Protein AF-A0A7S2GYN7-F1 (afdb_monomer_lite)

Sequence (109 aa):
MAAASSIDEFVESHSDAELLPSGKVRCTVTGHEVLPQIELLKAHWDGKKYRTRKAQSKYDFSAHEPWLVPHKKDPNLLFCVLTKQPVSRQPRAVEGHINGKRFKRLLQE

Foldseek 3Di:
DPQPPVQVVVCVVDVQWDQDPVQWIAGNLQRDTHHSDPVRVCCVCVDPSNVQSVQLVPDDQVVPPPQWAQDPPDNQWTAGPQQRDIFGSGPVRVVCVCPDPSNVVSVVD

Organism: NCBI:txid156173

pLDDT: mean 81.37, std 8.74, range [38.75, 89.38]

Radius of gyration: 18.94 Å; chains: 1; bounding box: 40×23×59 Å

InterPro domains:
  IPR008833 Surfeit locus protein 2 [PF05477] (6-108)

Structure (mmCIF, N/CA/C/O backbone):
data_AF-A0A7S2GYN7-F1
#
_entry.id   AF-A0A7S2GYN7-F1
#
loop_
_atom_site.group_PDB
_atom_site.id
_atom_site.type_symbol
_atom_site.label_atom_id
_atom_site.label_alt_id
_atom_site.label_comp_id
_atom_site.label_asym_id
_atom_site.label_entity_id
_atom_site.label_seq_id
_atom_site.pdbx_PDB_ins_code
_atom_site.Cartn_x
_atom_site.Cartn_y
_atom_site.Cartn_z
_atom_site.occupancy
_atom_site.B_iso_or_equiv
_atom_site.auth_seq_id
_atom_site.auth_comp_id
_atom_site.auth_asym_id
_atom_site.auth_atom_id
_atom_site.pdbx_PDB_model_num
ATOM 1 N N . MET A 1 1 ? -21.971 2.993 31.009 1.00 38.75 1 MET A N 1
ATOM 2 C CA . MET A 1 1 ? -22.104 1.770 30.189 1.00 38.75 1 MET A CA 1
ATOM 3 C C . MET A 1 1 ? -22.575 2.195 28.794 1.00 38.75 1 MET A C 1
ATOM 5 O O . MET A 1 1 ? -23.763 2.140 28.539 1.00 38.75 1 MET A O 1
ATOM 9 N N . ALA A 1 2 ? -21.699 2.778 27.956 1.00 39.59 2 ALA A N 1
ATOM 10 C CA . ALA A 1 2 ? -22.108 3.391 26.672 1.00 39.59 2 ALA A CA 1
ATOM 11 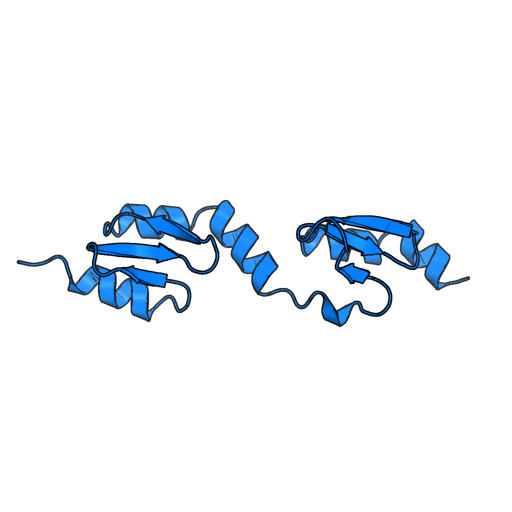C C . ALA A 1 2 ? -20.920 3.701 25.723 1.00 39.59 2 ALA A C 1
ATOM 13 O O . ALA A 1 2 ? -20.791 4.823 25.250 1.00 39.59 2 ALA A O 1
ATOM 14 N N . ALA A 1 3 ? -20.007 2.751 25.489 1.00 49.72 3 ALA A N 1
ATOM 15 C CA . ALA A 1 3 ? -18.882 2.965 24.556 1.00 49.72 3 ALA A CA 1
ATOM 16 C C . ALA A 1 3 ? -18.716 1.868 23.487 1.00 49.72 3 ALA A C 1
ATOM 18 O O . ALA A 1 3 ? -17.936 2.052 22.559 1.00 49.72 3 ALA A O 1
ATOM 19 N N . ALA A 1 4 ? -19.442 0.749 23.594 1.00 52.69 4 ALA A N 1
ATOM 20 C CA . ALA A 1 4 ? -19.259 -0.400 22.704 1.00 52.69 4 ALA A CA 1
ATOM 21 C C . ALA A 1 4 ? -19.849 -0.180 21.298 1.00 52.69 4 ALA A C 1
ATOM 23 O O . ALA A 1 4 ? -19.196 -0.496 20.311 1.00 52.69 4 ALA A O 1
ATOM 24 N N . SER A 1 5 ? -21.032 0.437 21.196 1.00 61.91 5 SER A N 1
ATOM 25 C CA . SER A 1 5 ? -21.782 0.548 19.933 1.00 61.91 5 SER A CA 1
ATOM 26 C C . SER A 1 5 ? -21.002 1.245 18.816 1.00 61.91 5 SER A C 1
ATOM 28 O O . SER A 1 5 ? -20.984 0.791 17.685 1.00 61.91 5 SER A O 1
ATOM 30 N N . SER A 1 6 ? -20.278 2.305 19.155 1.00 74.88 6 SER A N 1
ATOM 31 C CA . SER A 1 6 ? -19.486 3.099 18.216 1.00 74.88 6 SER A CA 1
ATOM 32 C C . SER A 1 6 ? -18.306 2.343 17.582 1.00 74.88 6 SER A C 1
ATOM 34 O O . SER A 1 6 ? -17.894 2.645 16.463 1.00 74.88 6 SER A O 1
ATOM 36 N N . ILE A 1 7 ? -17.710 1.397 18.308 1.00 75.81 7 ILE A N 1
ATOM 37 C CA . ILE A 1 7 ? -16.486 0.714 17.873 1.00 75.81 7 ILE A CA 1
ATOM 38 C C . ILE A 1 7 ? -16.842 -0.521 17.061 1.00 75.81 7 ILE A C 1
ATOM 40 O O . ILE A 1 7 ? -16.228 -0.731 16.019 1.00 75.81 7 ILE A O 1
ATOM 44 N N . ASP A 1 8 ? -17.843 -1.285 17.503 1.00 77.19 8 ASP A N 1
ATOM 45 C CA . ASP A 1 8 ? -18.391 -2.403 16.733 1.00 77.19 8 ASP A CA 1
ATOM 46 C C . ASP A 1 8 ? -18.841 -1.936 15.345 1.00 77.19 8 ASP A C 1
ATOM 48 O O . ASP A 1 8 ? -18.388 -2.485 14.348 1.00 77.19 8 ASP A O 1
ATOM 52 N N . GLU A 1 9 ? -19.582 -0.827 15.256 1.00 82.06 9 GLU A N 1
ATOM 53 C CA . GLU A 1 9 ? -20.041 -0.275 13.973 1.00 82.06 9 GLU A CA 1
ATOM 54 C C . GLU A 1 9 ? -18.862 0.160 13.072 1.00 82.06 9 GLU A C 1
ATOM 56 O O . GLU A 1 9 ? -18.873 -0.012 11.850 1.00 82.06 9 GLU A O 1
ATOM 61 N N . PHE A 1 10 ? -17.785 0.685 13.673 1.00 82.25 10 PHE A N 1
ATOM 62 C CA . PHE A 1 10 ? -16.560 1.021 12.942 1.00 82.25 10 PHE A CA 1
ATOM 63 C C . PHE A 1 10 ? -15.840 -0.227 12.416 1.00 82.25 10 PHE A C 1
ATOM 65 O O . PHE A 1 10 ? -15.306 -0.189 11.303 1.00 82.25 10 PHE A O 1
ATOM 72 N N . VAL A 1 11 ? -15.818 -1.303 13.206 1.00 82.19 11 VAL A N 1
ATOM 73 C CA . VAL A 1 11 ? -15.234 -2.598 12.840 1.00 82.19 11 VAL A CA 1
ATOM 74 C C . VAL A 1 11 ? -16.069 -3.273 11.750 1.00 82.19 11 VAL A C 1
ATOM 76 O O . VAL A 1 11 ? -15.504 -3.738 10.767 1.00 82.19 11 VAL A O 1
ATOM 79 N N . GLU A 1 12 ? -17.397 -3.230 11.831 1.00 80.88 12 GLU A N 1
ATOM 80 C CA . GLU A 1 12 ? -18.289 -3.731 10.777 1.00 80.88 12 GLU A CA 1
ATOM 81 C C . GLU A 1 12 ? -18.128 -2.950 9.466 1.00 80.88 12 GLU A C 1
ATOM 83 O O . GLU A 1 12 ? -18.080 -3.537 8.384 1.00 80.88 12 GLU A O 1
ATOM 88 N N . SER A 1 13 ? -17.964 -1.625 9.542 1.00 82.94 13 SER A N 1
ATOM 89 C CA . SER A 1 13 ? -17.702 -0.799 8.358 1.00 82.94 13 SER A CA 1
ATOM 90 C C . SER A 1 13 ? -16.309 -1.029 7.752 1.00 82.94 13 SER A C 1
ATOM 92 O O . SER A 1 13 ? -16.081 -0.645 6.599 1.00 82.94 13 SER A O 1
ATOM 94 N N . HIS A 1 14 ? -15.362 -1.604 8.498 1.00 81.12 14 HIS A N 1
ATOM 95 C CA . HIS A 1 14 ? -13.989 -1.822 8.052 1.00 81.12 14 HIS A CA 1
ATOM 96 C C . HIS A 1 14 ? -13.594 -3.291 8.200 1.00 81.12 14 HIS A C 1
ATOM 98 O O . HIS A 1 14 ? -13.068 -3.693 9.230 1.00 81.12 14 HIS A O 1
ATOM 104 N N . SER A 1 15 ? -13.663 -4.045 7.099 1.00 79.31 15 SER A N 1
ATOM 105 C CA . SER A 1 15 ? -13.153 -5.428 6.985 1.00 79.31 15 SER A CA 1
ATOM 106 C C . SER A 1 15 ? -11.707 -5.632 7.460 1.00 79.31 15 SER A C 1
ATOM 108 O O . SER A 1 15 ? -11.268 -6.751 7.707 1.00 79.31 15 SER A O 1
ATOM 110 N N . ASP A 1 16 ? -10.947 -4.541 7.536 1.00 83.69 16 ASP A N 1
ATOM 111 C CA . ASP A 1 16 ? -9.526 -4.507 7.861 1.00 83.69 16 ASP A CA 1
ATOM 112 C C . ASP A 1 16 ? -9.272 -4.221 9.361 1.00 83.69 16 ASP A C 1
ATOM 114 O O . ASP A 1 16 ? -8.120 -4.048 9.774 1.00 83.69 16 ASP A O 1
ATOM 118 N N . ALA A 1 17 ? -10.337 -4.088 10.161 1.00 85.69 17 ALA A N 1
ATOM 119 C CA . ALA A 1 17 ? -10.314 -3.863 11.602 1.00 85.69 17 ALA A CA 1
ATOM 120 C C . ALA A 1 17 ? -10.686 -5.154 12.346 1.00 85.69 17 ALA A C 1
ATOM 122 O O . ALA A 1 17 ? -11.657 -5.817 12.007 1.00 85.69 17 ALA A O 1
ATOM 123 N N . GLU A 1 18 ? -9.928 -5.499 13.380 1.00 83.81 18 GLU A N 1
ATOM 124 C CA . GLU A 1 18 ? -10.144 -6.680 14.215 1.00 83.81 18 GLU A CA 1
ATOM 125 C C . GLU A 1 18 ? -10.164 -6.247 15.683 1.00 83.81 18 GLU A C 1
ATOM 127 O O . GLU A 1 18 ? -9.218 -5.620 16.164 1.00 83.81 18 GLU A O 1
ATOM 132 N N . LEU A 1 19 ? -11.239 -6.550 16.410 1.00 84.19 19 LEU A N 1
ATOM 133 C CA . LEU A 1 19 ? -11.355 -6.198 17.823 1.00 84.19 19 LEU A CA 1
ATOM 134 C C . LEU A 1 19 ? -10.716 -7.292 18.687 1.00 84.19 19 LEU A C 1
ATOM 136 O O . LEU A 1 19 ? -11.121 -8.451 18.656 1.00 84.19 19 LEU A O 1
ATOM 140 N N . LEU A 1 20 ? -9.684 -6.928 19.446 1.00 83.94 20 LEU A N 1
ATOM 141 C CA . LEU A 1 20 ? -8.957 -7.841 20.321 1.00 83.94 20 LEU A CA 1
ATOM 142 C C . LEU A 1 20 ? -9.691 -8.020 21.660 1.00 83.94 20 LEU A C 1
ATOM 144 O O . LEU A 1 20 ? -10.275 -7.064 22.176 1.00 83.94 20 LEU A O 1
ATOM 148 N N . PRO A 1 21 ? -9.552 -9.188 22.317 1.00 78.38 21 PRO A N 1
ATOM 149 C CA . PRO A 1 21 ? -10.131 -9.441 23.641 1.00 78.38 21 PRO A CA 1
ATOM 150 C C . PRO A 1 21 ? -9.544 -8.542 24.744 1.00 78.38 21 PRO A C 1
ATOM 152 O O . PRO A 1 21 ? -10.119 -8.420 25.819 1.00 78.38 21 PRO A O 1
ATOM 155 N N . SER A 1 22 ? -8.414 -7.877 24.477 1.00 79.31 22 SER A N 1
ATOM 156 C CA . SER A 1 22 ? -7.825 -6.845 25.339 1.00 79.31 22 SER A CA 1
ATOM 157 C C . SER A 1 22 ? -8.570 -5.503 25.293 1.00 79.31 22 SER A C 1
ATOM 159 O O . SER A 1 22 ? -8.190 -4.572 26.000 1.00 79.31 22 SER A O 1
ATOM 161 N N . GLY A 1 23 ? -9.599 -5.380 24.448 1.00 78.44 23 GLY A N 1
ATOM 162 C CA . GLY A 1 23 ? -10.350 -4.148 24.231 1.00 78.44 23 GLY A CA 1
ATOM 163 C C . GLY A 1 23 ? -9.678 -3.174 23.263 1.00 78.44 23 GLY A C 1
ATOM 164 O O . GLY A 1 23 ? -10.105 -2.034 23.178 1.00 78.44 23 GLY A O 1
ATOM 165 N N . LYS A 1 24 ? -8.626 -3.574 22.539 1.00 84.50 24 LYS A N 1
ATOM 166 C CA . LYS A 1 24 ? -7.988 -2.755 21.490 1.00 84.50 24 LYS A CA 1
ATOM 167 C C . LYS A 1 24 ? -8.481 -3.149 20.102 1.00 84.50 24 LYS A C 1
ATOM 169 O O . LYS A 1 24 ? -8.894 -4.282 19.896 1.00 84.50 24 LYS A O 1
ATOM 174 N N . VAL A 1 25 ? -8.354 -2.252 19.127 1.00 84.50 25 VAL A N 1
ATOM 175 C CA . VAL A 1 25 ? -8.643 -2.557 17.719 1.00 84.50 25 VAL A CA 1
ATOM 176 C C . VAL A 1 25 ? -7.333 -2.713 16.961 1.00 84.50 25 VAL A C 1
ATOM 178 O O . VAL A 1 25 ? -6.509 -1.802 16.906 1.00 84.50 25 VAL A O 1
ATOM 181 N N . ARG A 1 26 ? -7.127 -3.875 16.357 1.00 85.38 26 ARG A N 1
ATOM 182 C CA . ARG A 1 26 ? -5.994 -4.177 15.493 1.00 85.38 26 ARG A CA 1
ATOM 183 C C . ARG A 1 26 ? -6.367 -3.911 14.043 1.00 85.38 26 ARG A C 1
ATOM 185 O O . ARG A 1 26 ? -7.387 -4.374 13.556 1.00 85.38 26 ARG A O 1
ATOM 192 N N . CYS A 1 27 ? -5.513 -3.199 13.321 1.00 84.44 27 CYS A N 1
ATOM 193 C CA . CYS A 1 27 ? -5.642 -3.081 11.873 1.00 84.44 27 CYS A CA 1
ATOM 194 C C . CYS A 1 27 ? -4.854 -4.209 11.196 1.00 84.44 27 CYS A C 1
ATOM 196 O O . CYS A 1 27 ? -3.630 -4.262 11.335 1.00 84.44 27 CYS A O 1
ATOM 198 N N . THR A 1 28 ? -5.516 -5.084 10.438 1.00 81.38 28 THR A N 1
ATOM 199 C CA . THR A 1 28 ? -4.880 -6.222 9.743 1.00 81.38 28 THR A CA 1
ATOM 200 C C . THR A 1 28 ? -3.941 -5.762 8.623 1.00 81.38 28 THR A C 1
ATOM 202 O O . THR A 1 28 ? -2.883 -6.350 8.411 1.00 81.38 28 THR A O 1
ATOM 205 N N . VAL A 1 29 ? -4.258 -4.639 7.970 1.00 81.12 29 VAL A N 1
ATOM 206 C CA . VAL A 1 29 ? -3.458 -4.043 6.883 1.00 81.12 29 VAL A CA 1
ATOM 207 C C . VAL A 1 29 ? -2.119 -3.483 7.373 1.00 81.12 29 VAL A C 1
ATOM 209 O O . VAL A 1 29 ? -1.096 -3.605 6.693 1.00 81.12 29 VAL A O 1
ATOM 212 N N . THR A 1 30 ? -2.102 -2.834 8.540 1.00 78.62 30 THR A N 1
ATOM 213 C CA . THR A 1 30 ? -0.875 -2.243 9.101 1.00 78.62 30 THR A CA 1
ATOM 214 C C . THR A 1 30 ? -0.241 -3.092 10.199 1.00 78.62 30 THR A C 1
ATOM 216 O O . THR A 1 30 ? 0.889 -2.806 10.588 1.00 78.62 30 THR A O 1
ATOM 219 N N . GLY A 1 31 ? -0.953 -4.094 10.719 1.00 78.56 31 GLY A N 1
ATOM 220 C CA . GLY A 1 31 ? -0.561 -4.892 11.881 1.00 78.56 31 GLY A CA 1
ATOM 221 C C . GLY A 1 31 ? -0.482 -4.095 13.188 1.00 78.56 31 GLY A C 1
ATOM 222 O O . GLY A 1 31 ? 0.126 -4.568 14.140 1.00 78.56 31 GLY A O 1
ATOM 223 N N . HIS A 1 32 ? -1.043 -2.882 13.224 1.00 83.19 32 HIS A N 1
ATOM 224 C CA . HIS A 1 32 ? -0.904 -1.948 14.345 1.00 83.19 32 HIS A CA 1
ATOM 225 C C . HIS A 1 32 ? -2.113 -2.050 15.273 1.00 83.19 32 HIS A C 1
ATOM 227 O O . HIS A 1 32 ? -3.244 -2.120 14.792 1.00 83.19 32 HIS A O 1
ATOM 233 N N . GLU A 1 33 ? -1.866 -2.028 16.580 1.00 87.31 33 GLU A N 1
ATOM 234 C CA . GLU A 1 33 ? -2.911 -1.960 17.601 1.00 87.31 33 GLU A CA 1
ATOM 235 C C . GLU A 1 33 ? -3.222 -0.504 17.933 1.00 87.31 33 GLU A C 1
ATOM 237 O O . GLU A 1 33 ? -2.323 0.289 18.217 1.00 87.31 33 GLU A O 1
ATOM 242 N N . VAL A 1 34 ? -4.503 -0.164 17.921 1.00 85.19 34 VAL A N 1
ATOM 243 C CA . VAL A 1 34 ? -5.023 1.163 18.233 1.00 85.19 34 VAL A CA 1
ATOM 244 C C . VAL A 1 34 ? -5.965 1.041 19.425 1.00 85.19 34 VAL A C 1
ATOM 246 O O . VAL A 1 34 ? -6.657 0.036 19.605 1.00 85.19 34 VAL A O 1
ATOM 249 N N . LEU A 1 35 ? -5.967 2.064 20.276 1.00 83.62 35 LEU A N 1
ATOM 250 C CA . LEU A 1 35 ? -6.902 2.145 21.392 1.00 83.62 35 LEU A CA 1
ATOM 251 C C . LEU A 1 35 ? -8.357 2.174 20.882 1.00 83.62 35 LEU A C 1
ATOM 253 O O . LEU A 1 35 ? -8.600 2.679 19.783 1.00 83.62 35 LEU A O 1
ATOM 257 N N . PRO A 1 36 ? -9.323 1.684 21.681 1.00 80.62 36 PRO A N 1
ATOM 258 C CA . PRO A 1 36 ? -10.759 1.689 21.374 1.00 80.62 36 PRO A CA 1
ATOM 259 C C . PRO A 1 36 ? -11.371 3.101 21.437 1.00 80.62 36 PRO A C 1
ATOM 261 O O . PRO A 1 36 ? -12.365 3.342 22.112 1.00 80.62 36 PRO A O 1
ATOM 264 N N . GLN A 1 37 ? -10.762 4.076 20.767 1.00 83.81 37 GLN A N 1
ATOM 265 C CA . GLN A 1 37 ? -11.239 5.452 20.703 1.00 83.81 37 GLN A CA 1
ATOM 266 C C . GLN A 1 37 ? -11.465 5.816 19.242 1.00 83.81 37 GLN A C 1
ATOM 268 O O . GLN A 1 37 ? -10.521 5.825 18.451 1.00 83.81 37 GLN A O 1
ATOM 273 N N . ILE A 1 38 ? -12.712 6.154 18.891 1.00 82.69 38 ILE A N 1
ATOM 274 C CA . ILE A 1 38 ? -13.102 6.486 17.512 1.00 82.69 38 ILE A CA 1
ATOM 275 C C . ILE A 1 38 ? -12.179 7.533 16.888 1.00 82.69 38 ILE A C 1
ATOM 277 O O . ILE A 1 38 ? -11.851 7.422 15.713 1.00 82.69 38 ILE A O 1
ATOM 281 N N . GLU A 1 39 ? -11.756 8.546 17.641 1.00 84.19 39 GLU A N 1
ATOM 282 C CA . GLU A 1 39 ? -10.889 9.604 17.117 1.00 84.19 39 GLU A CA 1
ATOM 283 C C . GLU A 1 39 ? -9.518 9.067 16.692 1.00 84.19 39 GLU A C 1
ATOM 285 O O . GLU A 1 39 ? -9.050 9.392 15.602 1.00 84.19 39 GLU A O 1
ATOM 290 N N . LEU A 1 40 ? -8.904 8.193 17.501 1.00 85.50 40 LEU A N 1
ATOM 291 C CA . LEU A 1 40 ? -7.641 7.540 17.148 1.00 85.50 40 LEU A CA 1
ATOM 292 C C . LEU A 1 40 ? -7.815 6.572 15.978 1.00 85.50 40 LEU A C 1
ATOM 294 O O . LEU A 1 40 ? -6.959 6.529 15.095 1.00 85.50 40 LEU A O 1
ATOM 298 N N . LEU A 1 41 ? -8.915 5.816 15.952 1.00 84.19 41 LEU A N 1
ATOM 299 C CA . LEU A 1 41 ? -9.226 4.909 14.848 1.00 84.19 41 LEU A CA 1
ATOM 300 C C . LEU A 1 41 ? -9.387 5.700 13.549 1.00 84.19 41 LEU A C 1
ATOM 302 O O . LEU A 1 41 ? -8.675 5.452 12.580 1.00 84.19 41 LEU A O 1
ATOM 306 N N . LYS A 1 42 ? -10.228 6.735 13.540 1.00 84.56 42 LYS A N 1
ATOM 307 C CA . LYS A 1 42 ? -10.385 7.618 12.381 1.00 84.56 42 LYS A CA 1
ATOM 308 C C . LYS A 1 42 ? -9.054 8.246 11.975 1.00 84.56 42 LYS A C 1
ATOM 310 O O . LYS A 1 42 ? -8.726 8.195 10.800 1.00 84.56 42 LYS A O 1
ATOM 315 N N . ALA A 1 43 ? -8.243 8.743 12.909 1.00 87.44 43 ALA A N 1
ATOM 316 C CA . ALA A 1 43 ? -6.930 9.308 12.589 1.00 87.44 43 ALA A CA 1
ATOM 317 C C . ALA A 1 43 ? -5.959 8.277 11.976 1.00 87.44 43 ALA A C 1
ATOM 319 O O . ALA A 1 43 ? -5.194 8.607 11.067 1.00 87.44 43 ALA A O 1
ATOM 320 N N . HIS A 1 44 ? -5.987 7.022 12.436 1.00 85.75 44 HIS A N 1
ATOM 321 C CA . HIS A 1 44 ? -5.155 5.947 11.887 1.00 85.75 44 HIS A CA 1
ATOM 322 C C . HIS A 1 44 ? -5.601 5.535 10.482 1.00 85.75 44 HIS A C 1
ATOM 324 O O . HIS A 1 44 ? -4.770 5.478 9.573 1.00 85.75 44 HIS A O 1
ATOM 330 N N . TRP A 1 45 ? -6.902 5.296 10.295 1.00 85.25 45 TRP A N 1
ATOM 331 C CA . TRP A 1 45 ? -7.497 4.914 9.009 1.00 85.25 45 TRP A CA 1
ATOM 332 C C . TRP A 1 45 ? -7.456 6.050 7.980 1.00 85.25 45 TRP A C 1
ATOM 334 O O . TRP A 1 45 ? -7.229 5.813 6.793 1.00 85.25 45 TRP A O 1
ATOM 344 N N . ASP A 1 46 ? -7.606 7.298 8.413 1.00 84.81 46 ASP A N 1
ATOM 345 C CA . ASP A 1 46 ? -7.463 8.464 7.542 1.00 84.81 46 ASP A CA 1
ATOM 346 C C . ASP A 1 46 ? -5.987 8.801 7.261 1.00 84.81 46 ASP A C 1
ATOM 348 O O . ASP A 1 46 ? -5.638 9.435 6.260 1.00 84.81 46 ASP A O 1
ATOM 352 N N . GLY A 1 47 ? -5.089 8.298 8.108 1.00 85.12 47 GLY A N 1
ATOM 353 C CA . GLY A 1 47 ? -3.659 8.522 8.039 1.00 85.12 47 GLY A CA 1
ATOM 354 C C . GLY A 1 47 ? -3.003 8.012 6.752 1.00 85.12 47 GLY A C 1
ATOM 355 O O . GLY A 1 47 ? -3.302 6.946 6.203 1.00 85.12 47 GLY A O 1
ATOM 356 N N . LYS A 1 48 ? -1.978 8.748 6.303 1.00 79.38 48 LYS A N 1
ATOM 357 C CA . LYS A 1 48 ? -1.181 8.421 5.105 1.00 79.38 48 LYS A CA 1
ATOM 358 C C . LYS A 1 48 ? -0.592 7.004 5.142 1.00 79.38 48 LYS A C 1
ATOM 360 O O . LYS A 1 48 ? -0.493 6.357 4.099 1.00 79.38 48 LYS A O 1
ATOM 365 N N . LYS A 1 49 ? -0.196 6.519 6.326 1.00 77.50 49 LYS A N 1
ATOM 366 C CA . LYS A 1 49 ? 0.394 5.181 6.507 1.00 77.50 49 LYS A CA 1
ATOM 367 C C . LYS A 1 49 ? -0.596 4.073 6.149 1.00 77.50 49 LYS A C 1
ATOM 369 O O . LYS A 1 49 ? -0.239 3.205 5.352 1.00 77.50 49 LYS A O 1
ATOM 374 N N . TYR A 1 50 ? -1.821 4.138 6.674 1.00 84.69 50 TYR A N 1
ATOM 375 C CA . TYR A 1 50 ? -2.870 3.170 6.360 1.00 84.69 50 TYR A CA 1
ATOM 376 C C . TYR A 1 50 ? -3.230 3.214 4.879 1.00 84.69 50 TYR A C 1
ATOM 378 O O . TYR A 1 50 ? -3.150 2.188 4.215 1.00 84.69 50 TYR A O 1
ATOM 386 N N . ARG A 1 51 ? -3.504 4.400 4.316 1.00 82.44 51 ARG A N 1
ATOM 387 C CA . ARG A 1 51 ? -3.837 4.536 2.886 1.00 82.44 51 ARG A CA 1
ATOM 388 C C . ARG A 1 51 ? -2.753 3.961 1.970 1.00 82.44 51 ARG A C 1
ATOM 390 O O . ARG A 1 51 ? -3.065 3.291 0.991 1.00 82.44 51 ARG A O 1
ATOM 397 N N . THR A 1 52 ? -1.479 4.183 2.303 1.00 79.50 52 THR A N 1
ATOM 398 C CA . THR A 1 52 ? -0.347 3.656 1.522 1.00 79.50 52 THR A CA 1
ATOM 399 C C . THR A 1 52 ? -0.266 2.133 1.615 1.00 79.50 52 THR A C 1
ATOM 401 O O . THR A 1 52 ? -0.138 1.471 0.589 1.00 79.50 52 THR A O 1
ATOM 404 N N . ARG A 1 53 ? -0.375 1.566 2.823 1.00 80.19 53 ARG A N 1
ATOM 405 C CA . ARG A 1 53 ? -0.370 0.110 3.042 1.00 80.19 53 ARG A CA 1
ATOM 406 C C . ARG A 1 53 ? -1.590 -0.566 2.418 1.00 80.19 53 ARG A C 1
ATOM 408 O O . ARG A 1 53 ? -1.432 -1.577 1.753 1.00 80.19 53 ARG A O 1
ATOM 415 N N . LYS A 1 54 ? -2.781 0.021 2.547 1.00 81.44 54 LYS A N 1
ATOM 416 C CA . LYS A 1 54 ? -4.015 -0.475 1.925 1.00 81.44 54 LYS A CA 1
ATOM 417 C C . LYS A 1 54 ? -3.904 -0.492 0.404 1.00 81.44 54 LYS A C 1
ATOM 419 O O . LYS A 1 54 ? -4.235 -1.495 -0.219 1.00 81.44 54 LYS A O 1
ATOM 424 N N . ALA A 1 55 ? -3.376 0.581 -0.188 1.00 76.44 55 ALA A N 1
ATOM 425 C CA . ALA A 1 55 ? -3.113 0.631 -1.623 1.00 76.44 55 ALA A CA 1
ATOM 426 C C . ALA A 1 55 ? -2.075 -0.414 -2.067 1.00 76.44 55 ALA A C 1
ATOM 428 O O . ALA A 1 55 ? -2.203 -0.955 -3.156 1.00 76.44 55 ALA A O 1
ATOM 429 N N . GLN A 1 56 ? -1.070 -0.719 -1.239 1.00 75.44 56 GLN A N 1
ATOM 430 C CA . GLN A 1 56 ? -0.109 -1.793 -1.514 1.00 75.44 56 GLN A CA 1
ATOM 431 C C . GLN A 1 56 ? -0.742 -3.183 -1.416 1.00 75.44 56 GLN A C 1
ATOM 433 O O . GLN A 1 56 ? -0.530 -3.988 -2.313 1.00 75.44 56 GLN A O 1
ATOM 438 N N . SER A 1 57 ? -1.510 -3.469 -0.361 1.00 73.94 57 SER A N 1
ATOM 439 C CA . SER A 1 57 ? -2.140 -4.782 -0.168 1.00 73.94 57 SER A CA 1
ATOM 440 C C . SER A 1 57 ? -3.199 -5.089 -1.221 1.00 73.94 57 SER A C 1
ATOM 442 O O . SER A 1 57 ? -3.367 -6.245 -1.579 1.00 73.94 57 SER A O 1
ATOM 444 N N . LYS A 1 58 ? -3.905 -4.068 -1.725 1.00 74.69 58 LYS A N 1
ATOM 445 C CA . LYS A 1 58 ? -4.921 -4.234 -2.774 1.00 74.69 58 LYS A CA 1
ATOM 446 C C . LYS A 1 58 ? -4.321 -4.368 -4.181 1.00 74.69 58 LYS A C 1
ATOM 448 O O . LYS A 1 58 ? -5.047 -4.681 -5.114 1.00 74.69 58 LYS A O 1
ATOM 453 N N . TYR A 1 59 ? -3.037 -4.065 -4.368 1.00 76.06 59 TYR A N 1
ATOM 454 C CA . TYR A 1 59 ? -2.434 -4.084 -5.696 1.00 76.06 59 TYR A CA 1
ATOM 455 C C . TYR A 1 59 ? -1.941 -5.484 -6.056 1.00 76.06 59 TYR A C 1
ATOM 457 O O . TYR A 1 59 ? -1.025 -6.012 -5.422 1.00 76.06 59 TYR A O 1
ATOM 465 N N . ASP A 1 60 ? -2.507 -6.051 -7.118 1.00 72.44 60 ASP A N 1
ATOM 466 C CA . ASP A 1 60 ? -2.084 -7.334 -7.666 1.00 72.44 60 ASP A CA 1
ATOM 467 C C . ASP A 1 60 ? -0.762 -7.180 -8.425 1.00 72.44 60 ASP A C 1
ATOM 469 O O . ASP A 1 60 ? -0.715 -6.927 -9.628 1.00 72.44 60 ASP A O 1
ATOM 473 N N . PHE A 1 61 ? 0.352 -7.335 -7.707 1.00 73.75 61 PHE A N 1
ATOM 474 C CA . PHE A 1 61 ? 1.692 -7.309 -8.303 1.00 73.75 61 PHE A CA 1
ATOM 475 C C . PHE A 1 61 ? 1.908 -8.437 -9.325 1.00 73.75 61 PHE A C 1
ATOM 477 O O . PHE A 1 61 ? 2.723 -8.275 -10.230 1.00 73.75 61 PHE A O 1
ATOM 484 N N . SER A 1 62 ? 1.151 -9.532 -9.212 1.00 74.00 62 SER A N 1
ATOM 485 C CA . SER A 1 62 ? 1.185 -10.661 -10.148 1.00 74.00 62 SER A CA 1
ATOM 486 C C . SER A 1 62 ? 0.679 -10.324 -11.548 1.00 74.00 62 SER A C 1
ATOM 488 O O . SER A 1 62 ? 1.035 -11.006 -12.502 1.00 74.00 62 SER A O 1
ATOM 490 N N . ALA A 1 63 ? -0.076 -9.233 -11.718 1.00 78.75 63 ALA A N 1
ATOM 491 C CA . ALA A 1 63 ? -0.504 -8.779 -13.043 1.00 78.75 63 ALA A CA 1
ATOM 492 C C . ALA A 1 63 ? 0.670 -8.375 -13.959 1.00 78.75 63 ALA A C 1
ATOM 494 O O . ALA A 1 63 ? 0.495 -8.262 -15.169 1.00 78.75 63 ALA A O 1
ATOM 495 N N . HIS A 1 64 ? 1.860 -8.155 -13.388 1.00 79.19 64 HIS A N 1
ATOM 496 C CA . HIS A 1 64 ? 3.071 -7.749 -14.110 1.00 79.19 64 HIS A CA 1
ATOM 497 C C . HIS A 1 64 ? 4.098 -8.876 -14.267 1.00 79.19 64 HIS A C 1
ATOM 499 O O . HIS A 1 64 ? 5.233 -8.636 -14.699 1.00 79.19 64 HIS A O 1
ATOM 505 N N . GLU A 1 65 ? 3.728 -10.103 -13.901 1.00 78.06 65 GLU A N 1
ATOM 506 C CA . GLU A 1 65 ? 4.503 -11.292 -14.245 1.00 78.06 65 GLU A CA 1
ATOM 507 C C . GLU A 1 65 ? 4.446 -11.512 -15.771 1.00 78.06 65 GLU A C 1
ATOM 509 O O . GLU A 1 65 ? 3.414 -11.257 -16.391 1.00 78.06 65 GLU A O 1
ATOM 514 N N . PRO A 1 66 ? 5.549 -11.938 -16.419 1.00 83.94 66 PRO A N 1
ATOM 515 C CA . PRO A 1 66 ? 6.774 -12.497 -15.836 1.00 83.94 66 PRO A CA 1
ATOM 516 C C . PRO A 1 66 ? 7.889 -11.476 -15.540 1.00 83.94 66 PRO A C 1
ATOM 518 O O . PRO A 1 66 ? 8.975 -11.862 -15.106 1.00 83.94 66 PRO A O 1
ATOM 521 N N . TRP A 1 67 ? 7.686 -10.180 -15.794 1.00 86.56 67 TRP A N 1
ATOM 522 C CA . TRP A 1 67 ? 8.777 -9.205 -15.693 1.00 86.56 67 TRP A CA 1
ATOM 523 C C . TRP A 1 67 ? 9.086 -8.799 -14.258 1.00 86.56 67 TRP A C 1
ATOM 525 O O . TRP A 1 67 ? 10.258 -8.655 -13.922 1.00 86.56 67 TRP A O 1
ATOM 535 N N . LEU A 1 68 ? 8.065 -8.599 -13.424 1.00 86.50 68 LEU A N 1
ATOM 536 C CA . LEU A 1 68 ? 8.208 -8.217 -12.019 1.00 86.50 68 LEU A CA 1
ATOM 537 C C . LEU A 1 68 ? 7.911 -9.418 -11.124 1.00 86.50 68 LEU A C 1
ATOM 539 O O . LEU A 1 68 ? 6.758 -9.776 -10.920 1.00 86.50 68 LEU A O 1
ATOM 543 N N . VAL A 1 69 ? 8.961 -10.008 -10.560 1.00 86.38 69 VAL A N 1
ATOM 544 C CA . VAL A 1 69 ? 8.861 -11.151 -9.641 1.00 86.38 69 VAL A CA 1
ATOM 545 C C . VAL A 1 69 ? 9.195 -10.723 -8.209 1.00 86.38 69 VAL A C 1
ATOM 547 O O . VAL A 1 69 ? 9.962 -9.779 -8.018 1.00 86.38 69 VAL A O 1
ATOM 550 N N . PRO A 1 70 ? 8.664 -11.374 -7.164 1.00 85.62 70 PRO A N 1
ATOM 551 C CA . PRO A 1 70 ? 9.035 -11.063 -5.785 1.00 85.62 70 PRO A CA 1
ATOM 552 C C . PRO A 1 70 ? 10.534 -11.284 -5.533 1.00 85.62 70 PRO A C 1
ATOM 554 O O . PRO A 1 70 ? 11.118 -12.286 -5.956 1.00 85.62 70 PRO A O 1
ATOM 557 N N . HIS A 1 71 ? 11.182 -10.340 -4.843 1.00 85.50 71 HIS A N 1
ATOM 558 C CA . HIS A 1 71 ? 12.608 -10.451 -4.546 1.00 85.50 71 HIS A CA 1
ATOM 559 C C . HIS A 1 71 ? 12.855 -11.557 -3.509 1.00 85.50 71 HIS A C 1
ATOM 561 O O . HIS A 1 71 ? 12.236 -11.576 -2.447 1.00 85.50 71 HIS A O 1
ATOM 567 N N . LYS A 1 72 ? 13.807 -12.462 -3.779 1.00 82.12 72 LYS A N 1
ATOM 568 C CA . LYS A 1 72 ? 14.084 -13.619 -2.901 1.00 82.12 72 LYS A CA 1
ATOM 569 C C . LYS A 1 72 ? 14.594 -13.234 -1.509 1.00 82.12 72 LYS A C 1
ATOM 571 O O . LYS A 1 72 ? 14.369 -13.975 -0.562 1.00 82.12 72 LYS A O 1
ATOM 576 N N . LYS A 1 73 ? 15.317 -12.114 -1.395 1.00 82.44 73 LYS A N 1
ATOM 577 C CA . LYS A 1 73 ? 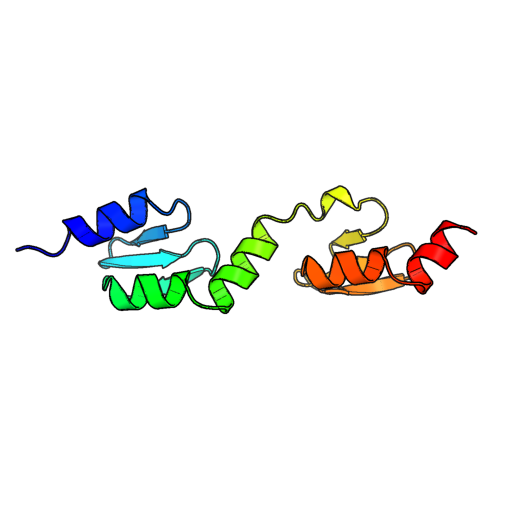15.927 -11.670 -0.127 1.00 82.44 73 LYS A CA 1
ATOM 578 C C . LYS A 1 73 ? 15.098 -10.628 0.621 1.00 82.44 73 LYS A C 1
ATOM 580 O O . LYS A 1 73 ? 15.215 -10.534 1.833 1.00 82.44 73 LYS A O 1
ATOM 585 N N . ASP A 1 74 ? 14.266 -9.865 -0.091 1.00 81.31 74 ASP A N 1
ATOM 586 C CA . ASP A 1 74 ? 13.623 -8.667 0.452 1.00 81.31 74 ASP A CA 1
ATOM 587 C C . ASP A 1 74 ? 12.130 -8.677 0.120 1.00 81.31 74 ASP A C 1
ATOM 589 O O . ASP A 1 74 ? 11.750 -8.343 -1.000 1.00 81.31 74 ASP A O 1
ATOM 593 N N . PRO A 1 75 ? 11.246 -8.995 1.078 1.00 78.31 75 PRO A N 1
ATOM 594 C CA . PRO A 1 75 ? 9.810 -9.117 0.809 1.00 78.31 75 PRO A CA 1
ATOM 595 C C . PRO A 1 75 ? 9.141 -7.780 0.438 1.00 78.31 75 PRO A C 1
ATOM 597 O O . PRO A 1 75 ? 8.037 -7.758 -0.117 1.00 78.31 75 PRO A O 1
ATOM 600 N N . ASN A 1 76 ? 9.818 -6.665 0.732 1.00 81.06 76 ASN A N 1
ATOM 601 C CA . ASN A 1 76 ?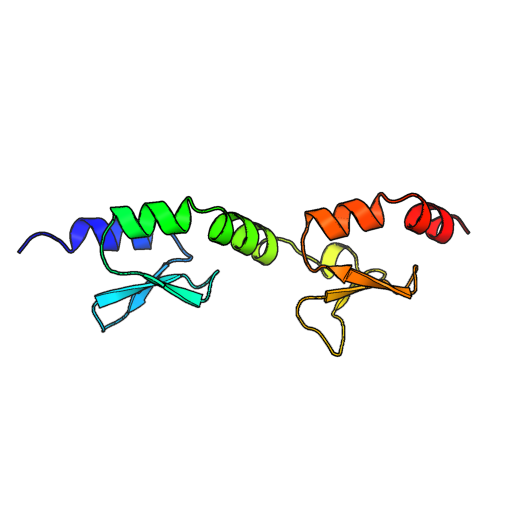 9.394 -5.301 0.416 1.00 81.06 76 ASN A CA 1
ATOM 602 C C . ASN A 1 76 ? 9.823 -4.841 -0.986 1.00 81.06 76 ASN A C 1
ATOM 604 O O . ASN A 1 76 ? 9.474 -3.731 -1.392 1.00 81.06 76 ASN A O 1
ATOM 608 N N . LEU A 1 77 ? 10.591 -5.655 -1.714 1.00 86.62 77 LEU A N 1
ATOM 609 C CA . LEU A 1 77 ? 11.081 -5.344 -3.050 1.00 86.62 77 LEU A CA 1
ATOM 610 C C . LEU A 1 77 ? 10.583 -6.389 -4.054 1.00 86.62 77 LEU A C 1
ATOM 612 O O . LEU A 1 77 ? 10.380 -7.562 -3.746 1.00 86.62 77 LEU A O 1
ATOM 616 N N . LEU A 1 78 ? 10.404 -5.939 -5.285 1.00 88.19 78 LEU A N 1
ATOM 617 C CA . LEU A 1 78 ? 10.219 -6.764 -6.466 1.00 88.19 78 LEU A CA 1
ATOM 618 C C . LEU A 1 78 ? 11.517 -6.729 -7.269 1.00 88.19 78 LEU A C 1
ATOM 620 O O . LEU A 1 78 ? 12.251 -5.745 -7.243 1.00 88.19 78 LEU A O 1
ATOM 624 N N . PHE A 1 79 ? 11.817 -7.795 -7.984 1.00 89.31 79 PHE A N 1
ATOM 625 C CA . PHE A 1 79 ? 12.919 -7.864 -8.920 1.00 89.31 79 PHE A CA 1
ATOM 626 C C . PHE A 1 79 ? 12.370 -7.808 -10.340 1.00 89.31 79 PHE A C 1
ATOM 628 O O . PHE A 1 79 ? 11.542 -8.633 -10.722 1.00 89.31 79 PHE A O 1
ATOM 635 N N . CYS A 1 80 ? 12.839 -6.844 -11.127 1.00 89.38 80 CYS A N 1
ATOM 636 C CA . CYS A 1 80 ? 12.515 -6.793 -12.541 1.00 89.38 80 CYS A CA 1
ATOM 637 C C . CYS A 1 80 ? 13.518 -7.637 -13.335 1.00 89.38 80 CYS A C 1
ATOM 639 O O . CYS A 1 80 ? 14.701 -7.300 -13.400 1.00 89.38 80 CYS A O 1
ATOM 641 N N . VAL A 1 81 ? 13.048 -8.714 -13.961 1.00 88.62 81 VAL A N 1
ATOM 642 C CA . VAL A 1 81 ? 13.863 -9.631 -14.774 1.00 88.62 81 VAL A CA 1
ATOM 643 C C . VAL A 1 81 ? 14.384 -8.932 -16.033 1.00 88.62 81 VAL A C 1
ATOM 645 O O . VAL A 1 81 ? 15.534 -9.137 -16.417 1.00 88.62 81 VAL A O 1
ATOM 648 N N . LEU A 1 82 ? 13.572 -8.046 -16.621 1.00 88.56 82 LEU A N 1
ATOM 649 C CA . LEU A 1 82 ? 13.904 -7.310 -17.842 1.00 88.56 82 LEU A CA 1
ATOM 650 C C . LEU A 1 82 ? 15.047 -6.308 -17.605 1.00 88.56 82 LEU A C 1
ATOM 652 O O . LEU A 1 82 ? 16.056 -6.304 -18.303 1.00 88.56 82 LEU A O 1
ATOM 656 N N . THR A 1 83 ? 14.917 -5.463 -16.578 1.00 86.88 83 THR A N 1
ATOM 657 C CA . THR A 1 83 ? 15.878 -4.380 -16.295 1.00 86.88 83 THR A CA 1
ATOM 658 C C . THR A 1 83 ? 17.003 -4.789 -15.337 1.00 86.88 83 THR A C 1
ATOM 660 O O . THR A 1 83 ? 17.945 -4.008 -15.138 1.00 86.88 83 THR A O 1
ATOM 663 N N . LYS A 1 84 ? 16.901 -5.991 -14.745 1.00 87.56 84 LYS A N 1
ATOM 664 C CA . LYS A 1 84 ? 17.767 -6.550 -13.691 1.00 87.56 84 LYS A CA 1
ATOM 665 C C . LYS A 1 84 ? 17.934 -5.618 -12.486 1.00 87.56 84 LYS A C 1
ATOM 667 O O . LYS A 1 84 ? 19.015 -5.535 -11.906 1.00 87.56 84 LYS A O 1
ATOM 672 N N . GLN A 1 85 ? 16.882 -4.880 -12.130 1.00 86.81 85 GLN A N 1
ATOM 673 C CA . GLN A 1 85 ? 16.892 -3.948 -11.002 1.00 86.81 85 GLN A CA 1
ATOM 674 C C . GLN A 1 85 ? 15.831 -4.291 -9.954 1.00 86.81 85 GLN A C 1
ATOM 676 O O . GLN A 1 85 ? 14.740 -4.747 -10.311 1.00 86.81 85 GLN A O 1
ATOM 681 N N . PRO A 1 86 ? 16.120 -4.030 -8.666 1.00 89.12 86 PRO A N 1
ATOM 682 C CA . PRO A 1 86 ? 15.105 -4.056 -7.630 1.00 89.12 86 PRO A CA 1
ATOM 683 C C . PRO A 1 86 ? 14.168 -2.850 -7.780 1.00 89.12 86 PRO A C 1
ATOM 685 O O . PRO A 1 86 ? 14.601 -1.718 -7.999 1.00 89.12 86 PRO A O 1
ATOM 688 N N . VAL A 1 87 ? 12.873 -3.098 -7.638 1.00 87.81 87 VAL A N 1
ATOM 689 C CA . VAL A 1 87 ? 11.793 -2.113 -7.668 1.00 87.81 87 VAL A CA 1
ATOM 690 C C . VAL A 1 87 ? 11.074 -2.175 -6.328 1.00 87.81 87 VAL A C 1
ATOM 692 O O . VAL A 1 87 ? 10.830 -3.250 -5.788 1.00 87.81 87 VAL A O 1
ATOM 695 N N . SER A 1 88 ? 10.738 -1.022 -5.760 1.00 87.69 88 SER A N 1
ATOM 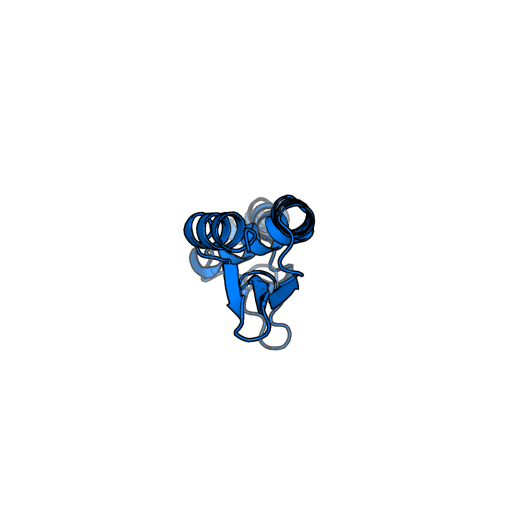696 C CA . SER A 1 88 ? 9.995 -0.987 -4.500 1.00 87.69 88 SER A CA 1
ATOM 697 C C . SER A 1 88 ? 8.604 -1.601 -4.675 1.00 87.69 88 SER A C 1
ATOM 699 O O . SER A 1 88 ? 7.942 -1.330 -5.679 1.00 87.69 88 SER A O 1
ATOM 701 N N . ARG A 1 89 ? 8.130 -2.387 -3.698 1.00 82.88 89 ARG A N 1
ATOM 702 C CA . ARG A 1 89 ? 6.784 -2.991 -3.686 1.00 82.88 89 ARG A CA 1
ATOM 703 C C . ARG A 1 89 ? 5.712 -1.947 -3.362 1.00 82.88 89 ARG A C 1
ATOM 705 O O . ARG A 1 89 ? 4.979 -2.025 -2.380 1.00 82.88 89 ARG A O 1
ATOM 712 N N . GLN A 1 90 ? 5.662 -0.902 -4.177 1.00 82.31 90 GLN A N 1
ATOM 713 C CA . GLN A 1 90 ? 4.677 0.164 -4.115 1.00 82.31 90 GLN A CA 1
ATOM 71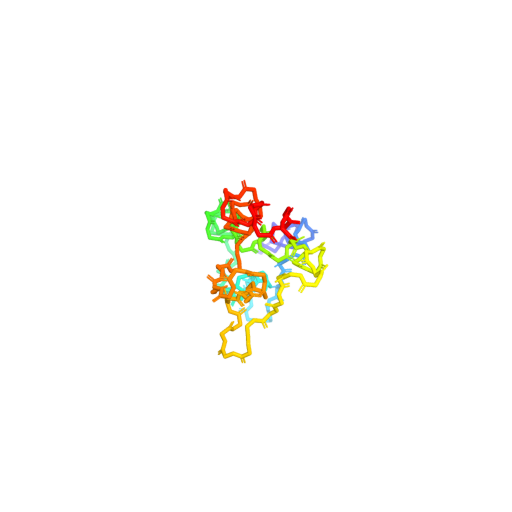4 C C . GLN A 1 90 ? 4.060 0.312 -5.501 1.00 82.31 90 GLN A C 1
ATOM 716 O O . GLN A 1 90 ? 4.819 0.420 -6.465 1.00 82.31 90 GLN A O 1
ATOM 721 N N . PRO A 1 91 ? 2.726 0.397 -5.617 1.00 83.56 91 PRO A N 1
ATOM 722 C CA . PRO A 1 91 ? 2.055 0.489 -6.914 1.00 83.56 91 PRO A CA 1
ATOM 723 C C . PRO A 1 91 ? 2.614 1.637 -7.761 1.00 83.56 91 PRO A C 1
ATOM 725 O O . PRO A 1 91 ? 3.054 1.419 -8.882 1.00 83.56 91 PRO A O 1
ATOM 728 N N . ARG A 1 92 ? 2.783 2.824 -7.161 1.00 84.25 92 ARG A N 1
ATOM 729 C CA . ARG A 1 92 ? 3.373 3.992 -7.839 1.00 84.25 92 ARG A CA 1
ATOM 730 C C . ARG A 1 92 ? 4.780 3.745 -8.395 1.00 84.25 92 ARG A C 1
ATOM 732 O O . ARG A 1 92 ? 5.118 4.260 -9.456 1.00 84.25 92 ARG A O 1
ATOM 739 N N . ALA A 1 93 ? 5.616 3.003 -7.667 1.00 86.44 93 ALA A N 1
ATOM 740 C CA . ALA A 1 93 ? 6.980 2.703 -8.100 1.00 86.44 93 ALA A CA 1
ATOM 741 C C . ALA A 1 93 ? 6.986 1.672 -9.236 1.00 86.44 93 ALA A C 1
ATOM 743 O O . ALA A 1 93 ? 7.757 1.814 -10.182 1.00 86.44 93 ALA A O 1
ATOM 744 N N . VAL A 1 94 ? 6.102 0.674 -9.160 1.00 86.88 94 VAL A N 1
ATOM 745 C CA . VAL A 1 94 ? 5.917 -0.351 -10.194 1.00 86.88 94 VAL A CA 1
ATOM 746 C C . VAL A 1 94 ? 5.398 0.269 -11.489 1.00 86.88 94 VAL A C 1
ATOM 748 O O . VAL A 1 94 ? 6.018 0.098 -12.536 1.00 86.88 94 VAL A O 1
ATOM 751 N N . GLU A 1 95 ? 4.337 1.070 -11.418 1.00 86.62 95 GLU A N 1
ATOM 752 C CA . GLU A 1 95 ? 3.773 1.774 -12.575 1.00 86.62 95 GLU A CA 1
ATOM 753 C C . GLU A 1 95 ? 4.798 2.715 -13.219 1.00 86.62 95 GLU A C 1
ATOM 755 O O . GLU A 1 95 ? 4.965 2.722 -14.440 1.00 86.62 95 GLU A O 1
ATOM 760 N N . GLY A 1 96 ? 5.545 3.466 -12.403 1.00 87.56 96 GLY A N 1
ATOM 761 C CA . GLY A 1 96 ? 6.631 4.319 -12.884 1.00 87.56 96 GLY A CA 1
ATOM 762 C C . GLY A 1 96 ? 7.766 3.533 -13.548 1.00 87.56 96 GLY A C 1
ATOM 763 O O . GLY A 1 96 ? 8.344 4.006 -14.527 1.00 87.56 96 GLY A O 1
ATOM 764 N N . HIS A 1 97 ? 8.068 2.328 -13.057 1.00 88.62 97 HIS A N 1
ATOM 765 C CA . HIS A 1 97 ? 9.079 1.452 -13.644 1.00 88.62 97 HIS A CA 1
ATOM 766 C C . HIS A 1 97 ? 8.644 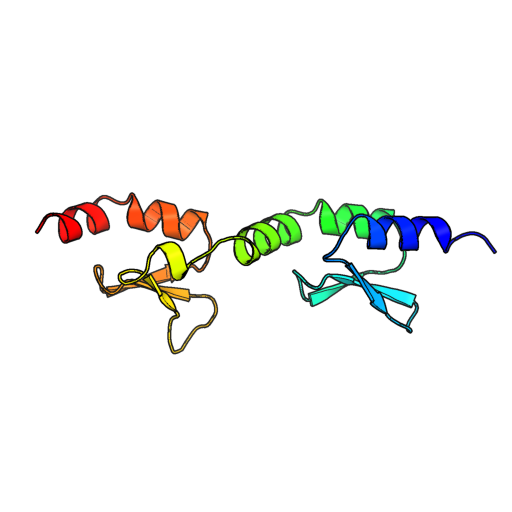0.923 -15.013 1.00 88.62 97 HIS A C 1
ATOM 768 O O . HIS A 1 97 ? 9.397 1.059 -15.976 1.00 88.62 97 HIS A O 1
ATOM 774 N N . ILE A 1 98 ? 7.423 0.388 -15.113 1.00 86.00 98 ILE A N 1
ATOM 775 C CA . ILE A 1 98 ? 6.858 -0.175 -16.351 1.00 86.00 98 ILE A CA 1
ATOM 776 C C . ILE A 1 98 ? 6.685 0.914 -17.411 1.00 86.00 98 ILE A C 1
ATOM 778 O O . ILE A 1 98 ? 7.041 0.737 -18.575 1.00 86.00 98 ILE A O 1
ATOM 782 N N . ASN A 1 99 ? 6.181 2.084 -17.011 1.00 87.62 99 ASN A N 1
ATOM 783 C CA . ASN A 1 99 ? 6.016 3.212 -17.922 1.00 87.62 99 ASN A CA 1
ATOM 784 C C . ASN A 1 99 ? 7.348 3.926 -18.238 1.00 87.62 99 ASN A C 1
ATOM 786 O O . ASN A 1 99 ? 7.402 4.805 -19.104 1.00 87.62 99 ASN A O 1
ATOM 790 N N . GLY A 1 100 ? 8.426 3.561 -17.541 1.00 88.06 100 GLY A N 1
ATOM 791 C CA . GLY A 1 100 ? 9.740 4.167 -17.666 1.00 88.06 100 GLY A CA 1
ATOM 792 C C . GLY A 1 100 ? 10.403 3.893 -19.017 1.00 88.06 100 GLY A C 1
ATOM 793 O O . GLY A 1 100 ? 10.275 2.818 -19.604 1.00 88.06 100 GLY A O 1
ATOM 794 N N . LYS A 1 101 ? 11.195 4.865 -19.491 1.00 86.81 101 LYS A N 1
ATOM 795 C CA . LYS A 1 101 ? 11.912 4.788 -20.780 1.00 86.81 101 LYS A CA 1
ATOM 796 C C . LYS A 1 101 ? 12.795 3.539 -20.897 1.00 86.81 101 LYS A C 1
ATOM 798 O O . LYS A 1 101 ? 12.851 2.927 -21.956 1.00 86.81 101 LYS A O 1
ATOM 803 N N . ARG A 1 102 ? 13.473 3.156 -19.808 1.00 85.81 102 ARG A N 1
ATOM 804 C CA . ARG A 1 102 ? 14.384 1.998 -19.776 1.00 85.81 102 ARG A CA 1
ATOM 805 C C . ARG A 1 102 ? 13.643 0.671 -19.950 1.00 85.81 102 ARG A C 1
ATOM 807 O O . ARG A 1 102 ? 14.119 -0.174 -20.695 1.00 85.81 102 ARG A O 1
ATOM 814 N N . PHE A 1 103 ? 12.500 0.509 -19.281 1.00 88.88 103 PHE A N 1
ATOM 815 C CA . PHE A 1 103 ? 11.685 -0.701 -19.384 1.00 88.88 103 PHE A CA 1
ATOM 816 C C . PHE A 1 103 ? 11.116 -0.851 -20.795 1.00 88.88 103 PHE A C 1
ATOM 818 O O . PHE A 1 103 ? 11.329 -1.875 -21.430 1.00 88.88 103 PHE A O 1
ATOM 825 N N . LYS A 1 104 ? 10.499 0.212 -21.328 1.00 88.31 104 LYS A N 1
ATOM 826 C CA . LYS A 1 104 ? 9.960 0.225 -22.696 1.00 88.31 104 LYS A CA 1
ATOM 827 C C . LYS A 1 104 ? 11.017 -0.065 -23.756 1.00 88.31 104 LYS A C 1
ATOM 829 O O . LYS A 1 104 ? 10.751 -0.840 -24.660 1.00 88.31 104 LYS A O 1
ATOM 834 N N . ARG A 1 105 ? 12.217 0.511 -23.620 1.00 88.88 105 ARG A N 1
ATOM 835 C CA . ARG A 1 105 ? 13.324 0.251 -24.547 1.00 88.88 105 ARG A CA 1
ATOM 836 C C . ARG A 1 105 ? 13.699 -1.231 -24.582 1.00 88.88 105 ARG A C 1
ATOM 838 O O . ARG A 1 105 ? 13.796 -1.784 -25.661 1.00 88.88 105 ARG A O 1
ATOM 845 N N . LEU A 1 106 ? 13.865 -1.859 -23.418 1.00 87.38 106 LEU A N 1
ATOM 846 C CA . LEU A 1 106 ? 14.220 -3.281 -23.325 1.00 87.38 106 LEU A CA 1
ATOM 847 C C . LEU A 1 106 ? 13.074 -4.222 -23.715 1.00 87.38 106 LEU A C 1
ATOM 849 O O . LEU A 1 106 ? 13.325 -5.385 -23.984 1.00 87.38 106 LEU A O 1
ATOM 853 N N . LEU A 1 107 ? 11.828 -3.746 -23.687 1.00 86.19 107 LEU A N 1
ATOM 854 C CA . LEU A 1 107 ? 10.666 -4.517 -24.128 1.00 86.19 107 LEU A CA 1
ATOM 855 C C . LEU A 1 107 ? 10.512 -4.504 -25.659 1.00 86.19 107 LEU A C 1
ATOM 857 O O . LEU A 1 107 ? 9.866 -5.387 -26.210 1.00 86.19 107 LEU A O 1
ATOM 861 N N . GLN A 1 108 ? 11.041 -3.475 -26.326 1.00 81.00 108 GLN A N 1
ATOM 862 C CA . GLN A 1 108 ? 10.961 -3.297 -27.780 1.00 81.00 108 GLN A CA 1
ATOM 863 C C . GLN A 1 108 ? 12.155 -3.891 -28.546 1.00 81.00 108 GLN A C 1
ATOM 865 O O . GLN A 1 108 ? 12.105 -3.903 -29.774 1.00 81.00 108 GLN A O 1
ATOM 870 N N . GLU A 1 109 ? 13.205 -4.339 -27.850 1.00 60.19 109 GLU A N 1
ATOM 871 C CA . GLU A 1 109 ? 14.341 -5.085 -28.423 1.00 60.19 109 GLU A CA 1
ATOM 872 C C . GLU A 1 109 ? 14.100 -6.595 -28.342 1.00 60.19 109 GLU A C 1
ATOM 874 O O . GLU A 1 109 ? 14.385 -7.278 -29.350 1.00 60.19 109 GLU A O 1
#

Secondary structure (DSSP, 8-state):
---SHHHHHHHHH-TTEEE-TTS-EEETTTTEEE-S-HHHHHHHHHSHHHHHHHHHHTS-GGGGTTTEEE-SS-TTEEEETTTTEEEESSHHHHHHHHTSHHHHHHHH-